Protein AF-A0A7J8VDJ7-F1 (afdb_monomer)

Sequence (82 aa):
MVVDGLYGGLVYDVGRVKWIILWTTDCMVATKIIPTKNHVVWEDIVSILQPYDSSDNLPLSCGGAFSAEAHIHANGDGSLNL

Organism: NCBI:txid34286

Structure (mmCIF, N/CA/C/O backbone):
data_AF-A0A7J8VDJ7-F1
#
_entry.id   AF-A0A7J8VDJ7-F1
#
loop_
_atom_site.group_PDB
_atom_site.id
_atom_site.type_symbol
_atom_site.label_atom_id
_atom_site.label_alt_id
_atom_site.label_comp_id
_atom_site.label_asym_id
_atom_site.label_entity_id
_atom_site.label_seq_id
_atom_site.pdbx_PDB_ins_code
_atom_site.Cartn_x
_atom_site.Cartn_y
_atom_site.Cartn_z
_atom_site.occupancy
_atom_site.B_iso_or_equiv
_atom_site.auth_seq_id
_atom_site.auth_comp_id
_atom_site.auth_asym_id
_atom_site.auth_atom_id
_atom_site.pdbx_PDB_model_num
ATOM 1 N N . MET A 1 1 ? -7.202 6.561 -16.463 1.00 48.56 1 MET A N 1
ATOM 2 C CA . MET A 1 1 ? -5.742 6.370 -16.547 1.00 48.56 1 MET A CA 1
ATOM 3 C C . MET A 1 1 ? -5.512 4.872 -16.589 1.00 48.56 1 MET A C 1
ATOM 5 O O . MET A 1 1 ? -5.978 4.200 -15.680 1.00 48.56 1 MET A O 1
ATOM 9 N N . VAL A 1 2 ? -4.955 4.339 -17.676 1.00 50.91 2 VAL A N 1
ATOM 10 C CA . VAL A 1 2 ? -4.563 2.922 -17.737 1.00 50.91 2 VAL A CA 1
ATOM 11 C C . VAL A 1 2 ? -3.229 2.828 -17.004 1.00 50.91 2 VAL A C 1
ATOM 13 O O . VAL A 1 2 ? -2.308 3.562 -17.349 1.00 50.91 2 VAL A O 1
ATOM 16 N N . VAL A 1 3 ? -3.160 2.022 -15.945 1.00 54.09 3 VAL A N 1
ATOM 17 C CA . VAL A 1 3 ? -1.899 1.735 -15.250 1.00 54.09 3 VAL A CA 1
ATOM 18 C C . VAL A 1 3 ? -1.267 0.558 -15.985 1.00 54.09 3 VAL A C 1
ATOM 20 O O . VAL A 1 3 ? -1.568 -0.597 -15.686 1.00 54.09 3 VAL A O 1
ATOM 23 N N . ASP A 1 4 ? -0.464 0.847 -17.006 1.00 54.28 4 ASP A N 1
ATOM 24 C CA . ASP A 1 4 ? 0.369 -0.175 -17.638 1.00 54.28 4 ASP A CA 1
ATOM 25 C C . ASP A 1 4 ? 1.459 -0.576 -16.632 1.00 54.28 4 ASP A C 1
ATOM 27 O O . ASP A 1 4 ? 2.231 0.269 -16.193 1.00 54.28 4 ASP A O 1
ATOM 31 N N . GLY A 1 5 ? 1.499 -1.852 -16.227 1.00 62.72 5 GLY A N 1
ATOM 32 C CA . GLY A 1 5 ? 2.548 -2.359 -15.328 1.00 62.72 5 GLY A CA 1
ATOM 33 C C . GLY A 1 5 ? 2.167 -2.535 -13.854 1.00 62.72 5 GLY A C 1
ATOM 34 O O . GLY A 1 5 ? 3.046 -2.543 -12.993 1.00 62.72 5 GLY A O 1
ATOM 35 N N . LEU A 1 6 ? 0.883 -2.709 -13.521 1.00 63.91 6 LEU A N 1
ATOM 36 C CA . LEU A 1 6 ? 0.495 -3.077 -12.154 1.00 63.91 6 LEU A CA 1
ATOM 37 C C . LEU A 1 6 ? 1.143 -4.410 -11.743 1.00 63.91 6 LEU A C 1
ATOM 39 O O . LEU A 1 6 ? 0.897 -5.438 -12.372 1.00 63.91 6 LEU A O 1
ATOM 43 N N . TYR A 1 7 ? 1.933 -4.399 -10.670 1.00 74.06 7 TYR A N 1
ATOM 44 C CA . TYR A 1 7 ? 2.580 -5.608 -10.153 1.00 74.06 7 TYR A CA 1
ATOM 45 C C . TYR A 1 7 ? 1.721 -6.303 -9.099 1.00 74.06 7 TYR A C 1
ATOM 47 O O . TYR A 1 7 ? 1.647 -7.530 -9.063 1.00 74.06 7 TYR A O 1
ATOM 55 N N . GLY A 1 8 ? 1.025 -5.532 -8.266 1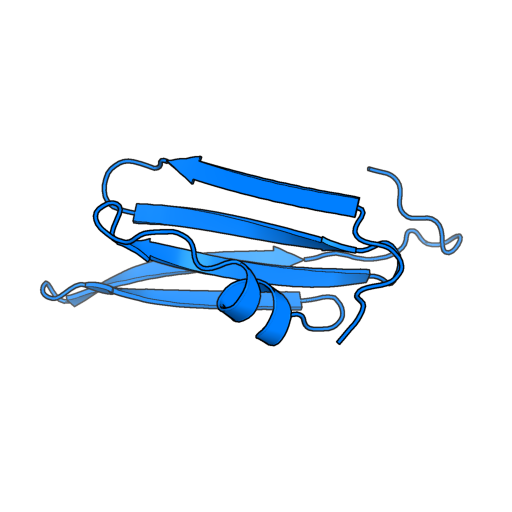.00 87.50 8 GLY A N 1
ATOM 56 C CA . GLY A 1 8 ? 0.134 -6.093 -7.265 1.00 87.50 8 GLY A CA 1
ATOM 57 C C . GLY A 1 8 ? -0.385 -5.060 -6.282 1.00 87.50 8 GLY A C 1
ATOM 58 O O . GLY A 1 8 ? 0.105 -3.935 -6.199 1.00 87.50 8 GLY A O 1
ATOM 59 N N . GLY A 1 9 ? -1.402 -5.467 -5.533 1.00 92.69 9 GLY A N 1
ATOM 60 C CA . GLY A 1 9 ? -1.931 -4.719 -4.406 1.00 92.69 9 GLY A CA 1
ATOM 61 C C . GLY A 1 9 ? -2.309 -5.673 -3.284 1.00 92.69 9 GLY A C 1
ATOM 62 O O . GLY A 1 9 ? -2.837 -6.757 -3.534 1.00 92.69 9 GLY A O 1
ATOM 63 N N . LEU A 1 10 ? -2.033 -5.271 -2.048 1.00 95.50 10 LEU A N 1
ATOM 64 C CA . LEU A 1 10 ? -2.355 -6.027 -0.844 1.00 95.50 10 LEU A CA 1
ATOM 65 C C . LEU A 1 10 ? -3.213 -5.183 0.087 1.00 95.50 10 LEU A C 1
ATOM 67 O O . LEU A 1 10 ? -3.041 -3.969 0.199 1.00 95.50 10 LEU A O 1
ATOM 71 N N . VAL A 1 11 ? -4.129 -5.858 0.776 1.00 96.81 11 VAL A N 1
ATOM 72 C CA . VAL A 1 11 ? -4.948 -5.275 1.835 1.00 96.81 11 VAL A CA 1
ATOM 73 C C . VAL A 1 11 ? -4.730 -6.098 3.095 1.00 96.81 11 VAL A C 1
ATOM 75 O O . VAL A 1 11 ? -5.129 -7.259 3.164 1.00 96.81 11 VAL A O 1
ATOM 78 N N . TYR A 1 12 ? -4.109 -5.485 4.094 1.00 96.06 12 TYR A N 1
ATOM 79 C CA . TYR A 1 12 ? -3.931 -6.048 5.422 1.00 96.06 12 TYR A CA 1
ATOM 80 C C . TYR A 1 12 ? -5.066 -5.582 6.329 1.00 96.06 12 TYR A C 1
ATOM 82 O O . TYR A 1 12 ? -5.265 -4.380 6.518 1.00 96.06 12 TYR A O 1
ATOM 90 N N . ASP A 1 13 ? -5.795 -6.524 6.921 1.00 94.12 13 ASP A N 1
ATOM 91 C CA . ASP A 1 13 ? -6.689 -6.223 8.037 1.00 94.12 13 ASP A CA 1
ATOM 92 C C . ASP A 1 13 ? -5.877 -6.249 9.338 1.00 94.12 13 ASP A C 1
ATOM 94 O O . ASP A 1 13 ? -5.434 -7.304 9.791 1.00 94.12 13 ASP A O 1
ATOM 98 N N . VAL A 1 14 ? -5.651 -5.071 9.920 1.00 91.19 14 VAL A N 1
ATOM 99 C CA . VAL A 1 14 ? -4.918 -4.890 11.185 1.00 91.19 14 VAL A CA 1
ATOM 100 C C . VAL A 1 14 ? -5.880 -4.527 12.327 1.00 91.19 14 VAL A C 1
ATOM 102 O O . VAL A 1 14 ? -5.550 -3.802 13.270 1.00 91.19 14 VAL A O 1
ATOM 105 N N . GLY A 1 15 ? -7.116 -5.026 12.247 1.00 89.31 15 GLY A N 1
ATOM 106 C CA . GLY A 1 15 ? -8.143 -4.916 13.275 1.00 89.31 15 GLY A CA 1
ATOM 107 C C . GLY A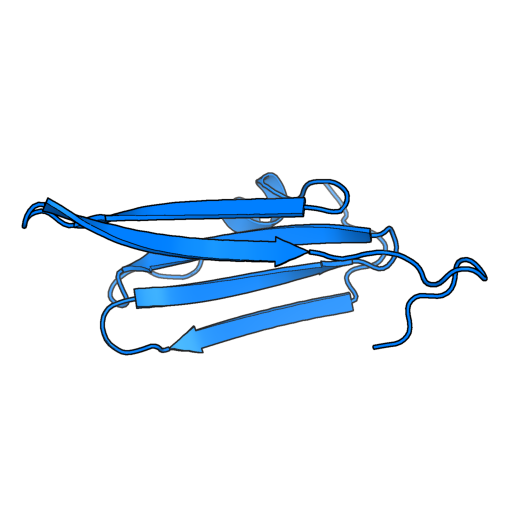 1 15 ? -8.971 -3.641 13.152 1.00 89.31 15 GLY A C 1
ATOM 108 O O . GLY A 1 15 ? -10.123 -3.677 12.723 1.00 89.31 15 GLY A O 1
ATOM 109 N N . ARG A 1 16 ? -8.420 -2.492 13.567 1.00 91.19 16 ARG A N 1
ATOM 110 C CA . ARG A 1 16 ? -9.160 -1.205 13.563 1.00 91.19 16 ARG A CA 1
ATOM 111 C C . ARG A 1 16 ? -9.110 -0.475 12.225 1.00 91.19 16 ARG A C 1
ATOM 113 O O . ARG A 1 16 ? -9.978 0.361 11.952 1.00 91.19 16 ARG A O 1
ATOM 120 N N . VAL A 1 17 ? -8.098 -0.779 11.425 1.00 94.94 17 VAL A N 1
ATOM 121 C CA . VAL A 1 17 ? -7.893 -0.207 10.100 1.00 94.94 17 VAL A CA 1
ATOM 122 C C . VAL A 1 17 ? -7.567 -1.308 9.103 1.00 94.94 17 VAL A C 1
ATOM 124 O O . VAL A 1 17 ? -7.096 -2.385 9.471 1.00 94.94 17 VAL A O 1
ATOM 127 N N . LYS A 1 18 ? -7.801 -1.005 7.832 1.00 96.81 18 LYS A N 1
ATOM 128 C CA . LYS A 1 18 ? -7.194 -1.715 6.714 1.00 96.81 18 LYS A CA 1
ATOM 129 C C . LYS A 1 18 ? -6.000 -0.900 6.253 1.00 96.81 18 LYS A C 1
ATOM 131 O O . LYS A 1 18 ? -6.136 0.306 6.039 1.00 96.81 18 LYS A O 1
ATOM 136 N N . TRP A 1 19 ? -4.864 -1.562 6.097 1.00 97.38 19 TRP A N 1
ATOM 137 C CA . TRP A 1 19 ? -3.690 -0.997 5.451 1.00 97.38 19 TRP A CA 1
ATOM 138 C C . TRP A 1 19 ? -3.603 -1.544 4.030 1.00 97.38 19 TRP A C 1
ATOM 140 O O . TRP A 1 19 ? -3.594 -2.755 3.818 1.00 97.38 19 TRP A O 1
ATOM 150 N N . ILE A 1 20 ? -3.595 -0.642 3.059 1.00 97.69 20 ILE A N 1
ATOM 151 C CA . ILE A 1 20 ? -3.507 -0.945 1.639 1.00 97.69 20 ILE A CA 1
ATOM 152 C C . ILE A 1 20 ? -2.127 -0.532 1.149 1.00 97.69 20 ILE A C 1
ATOM 154 O O . ILE A 1 20 ? -1.684 0.577 1.437 1.00 97.69 20 ILE A O 1
ATOM 158 N N . ILE A 1 21 ? -1.493 -1.401 0.369 1.00 96.56 21 ILE A N 1
ATOM 159 C CA . ILE A 1 21 ? -0.288 -1.093 -0.399 1.00 96.56 21 ILE A CA 1
ATOM 160 C C . ILE A 1 21 ? -0.492 -1.539 -1.848 1.00 96.56 21 ILE A C 1
ATOM 162 O O . ILE A 1 21 ? -1.019 -2.621 -2.103 1.00 96.56 21 ILE A O 1
ATOM 166 N N . LEU A 1 22 ? -0.108 -0.690 -2.794 1.00 95.12 22 LEU A N 1
ATOM 167 C CA . LEU A 1 22 ? -0.212 -0.904 -4.235 1.00 95.12 22 LEU A CA 1
ATOM 168 C C . LEU A 1 22 ? 1.121 -0.534 -4.874 1.00 95.12 22 LEU A C 1
ATOM 170 O O . LEU A 1 22 ? 1.680 0.506 -4.532 1.00 95.12 22 LEU A O 1
ATOM 174 N N . TRP A 1 23 ? 1.617 -1.345 -5.803 1.00 93.56 23 TRP A N 1
ATOM 175 C CA . TRP A 1 23 ? 2.863 -1.047 -6.501 1.00 93.56 23 TRP A CA 1
ATOM 176 C C . TRP A 1 23 ? 2.864 -1.526 -7.954 1.00 93.56 23 TRP A C 1
ATOM 178 O O . TRP A 1 23 ? 2.037 -2.330 -8.399 1.00 93.56 23 TRP A O 1
ATOM 188 N N . THR A 1 24 ? 3.816 -0.989 -8.704 1.00 90.50 24 THR A N 1
ATOM 189 C CA . THR A 1 24 ? 3.927 -1.100 -10.162 1.00 90.50 24 THR A CA 1
ATOM 190 C C . THR A 1 24 ? 5.361 -1.444 -10.577 1.00 90.50 24 THR A C 1
ATOM 192 O O . THR A 1 24 ? 6.295 -1.332 -9.779 1.00 90.50 24 THR A O 1
ATOM 195 N N . THR A 1 25 ? 5.546 -1.864 -11.830 1.00 84.19 25 THR A N 1
ATOM 196 C CA . THR A 1 25 ? 6.861 -2.145 -12.432 1.00 84.19 25 THR A CA 1
ATOM 197 C C . THR A 1 25 ? 7.762 -0.931 -12.583 1.00 84.19 25 THR A C 1
ATOM 199 O O . THR A 1 25 ? 8.972 -1.076 -12.702 1.00 84.19 25 THR A O 1
ATOM 202 N N . ASP A 1 26 ? 7.194 0.263 -12.666 1.00 86.81 26 ASP A N 1
ATOM 203 C CA . ASP A 1 26 ? 7.916 1.508 -12.919 1.00 86.81 26 ASP A CA 1
ATOM 204 C C . ASP A 1 26 ? 8.256 2.240 -11.615 1.00 86.81 26 ASP A C 1
ATOM 206 O O . ASP A 1 26 ? 8.453 3.451 -11.600 1.00 86.81 26 ASP A O 1
ATOM 210 N N . CYS A 1 27 ? 8.375 1.484 -10.517 1.00 89.19 27 CYS A N 1
ATOM 211 C CA . CYS A 1 27 ? 8.694 1.997 -9.186 1.00 89.19 27 CYS A CA 1
ATOM 212 C C . CYS A 1 27 ? 7.681 3.032 -8.673 1.00 89.19 27 CYS A C 1
ATOM 214 O O . CYS A 1 27 ? 8.042 3.890 -7.872 1.00 89.19 27 CYS A O 1
ATOM 216 N N . MET A 1 28 ? 6.414 2.960 -9.090 1.00 92.25 28 MET A N 1
ATOM 217 C CA . MET A 1 28 ? 5.342 3.716 -8.441 1.00 92.25 28 MET A CA 1
ATOM 218 C C . MET A 1 28 ? 4.756 2.891 -7.299 1.00 92.25 28 MET A C 1
ATOM 220 O O . MET A 1 28 ? 4.488 1.694 -7.460 1.00 92.25 28 MET A O 1
ATOM 224 N N . VAL A 1 29 ? 4.510 3.541 -6.166 1.00 95.12 29 VAL A N 1
ATOM 225 C CA . VAL A 1 29 ? 3.913 2.941 -4.973 1.00 95.12 29 VAL A CA 1
ATOM 226 C C . VAL A 1 29 ? 2.837 3.853 -4.3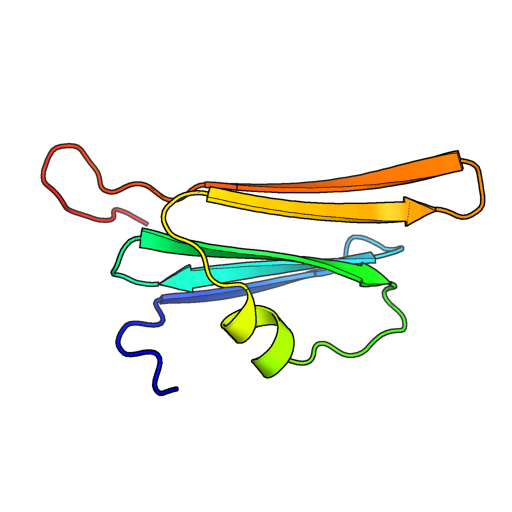93 1.00 95.12 29 VAL A C 1
ATOM 228 O O . VAL A 1 29 ? 2.892 5.075 -4.506 1.00 95.12 29 VAL A O 1
ATOM 231 N N . ALA A 1 30 ? 1.821 3.245 -3.793 1.00 96.75 30 ALA A N 1
ATOM 232 C CA . ALA A 1 30 ? 0.804 3.918 -3.005 1.00 96.75 30 ALA A CA 1
ATOM 233 C C . ALA A 1 30 ? 0.572 3.134 -1.717 1.00 96.75 30 ALA A C 1
ATOM 235 O O . ALA A 1 30 ? 0.437 1.909 -1.742 1.00 96.75 30 ALA A O 1
ATOM 236 N N . THR A 1 31 ? 0.467 3.847 -0.601 1.00 97.56 31 THR A N 1
ATOM 237 C CA . THR A 1 31 ? -0.006 3.299 0.670 1.00 97.56 31 THR A CA 1
ATOM 238 C C . THR A 1 31 ? -1.206 4.097 1.156 1.00 97.56 31 THR A C 1
ATOM 240 O O . THR A 1 31 ? -1.278 5.307 0.947 1.00 97.56 31 THR A O 1
ATOM 243 N N . LYS A 1 32 ? -2.180 3.425 1.771 1.00 97.25 32 LYS A N 1
ATOM 244 C CA . LYS A 1 32 ? -3.345 4.083 2.373 1.00 97.25 32 LYS A CA 1
ATOM 245 C C . LYS A 1 32 ? -3.835 3.331 3.595 1.00 97.25 32 LYS A C 1
ATOM 247 O O . LYS A 1 32 ? -3.856 2.100 3.617 1.00 97.25 32 LYS A O 1
ATOM 252 N N . ILE A 1 33 ? -4.304 4.068 4.587 1.00 97.00 33 ILE A N 1
ATOM 253 C CA . ILE A 1 33 ? -4.921 3.553 5.797 1.00 97.00 33 ILE A CA 1
ATOM 254 C C . ILE A 1 33 ? -6.361 4.037 5.833 1.00 97.00 33 ILE A C 1
ATOM 256 O O . ILE A 1 33 ? -6.647 5.233 5.824 1.00 97.00 33 ILE A O 1
ATOM 260 N N . ILE A 1 34 ? -7.298 3.099 5.920 1.00 95.81 34 ILE A N 1
ATOM 261 C CA . ILE A 1 34 ? -8.717 3.427 6.066 1.00 95.81 34 ILE A CA 1
ATOM 262 C C . ILE A 1 34 ? -9.305 2.711 7.282 1.00 95.81 34 ILE A C 1
ATOM 264 O O . ILE A 1 34 ? -8.869 1.608 7.616 1.00 95.81 34 ILE A O 1
ATOM 268 N N . PRO A 1 35 ? -10.330 3.274 7.942 1.00 94.75 35 PRO A N 1
ATOM 269 C CA . PRO A 1 35 ? -11.086 2.545 8.955 1.00 94.75 35 PRO A CA 1
ATOM 270 C C . PRO A 1 35 ? -11.602 1.206 8.411 1.00 94.75 35 PRO A C 1
ATOM 272 O O . PRO A 1 35 ? -12.106 1.157 7.291 1.00 94.75 35 PRO A O 1
ATOM 275 N N . THR A 1 36 ? -11.567 0.127 9.203 1.00 93.56 36 THR A N 1
ATOM 276 C CA . THR A 1 36 ? -11.990 -1.220 8.746 1.00 93.56 36 THR A CA 1
ATOM 277 C C . THR A 1 36 ? -13.425 -1.262 8.212 1.00 93.56 36 THR A C 1
ATOM 279 O O . THR A 1 36 ? -13.748 -2.057 7.329 1.00 93.56 36 THR A O 1
ATOM 282 N N . LYS A 1 37 ? -14.288 -0.372 8.715 1.00 92.62 37 LYS A N 1
ATOM 283 C CA . LYS A 1 37 ? -15.686 -0.231 8.282 1.00 92.62 37 LYS A CA 1
ATOM 284 C C . LYS A 1 37 ? -15.824 0.322 6.861 1.00 92.62 37 LYS A C 1
ATOM 286 O O . LYS A 1 37 ? -16.867 0.133 6.247 1.00 92.62 37 LYS A O 1
ATOM 291 N N . ASN A 1 38 ? -14.796 0.995 6.351 1.00 93.69 38 ASN A N 1
ATOM 292 C CA . ASN A 1 38 ? -14.811 1.576 5.020 1.00 93.69 38 ASN A CA 1
ATOM 293 C C . ASN A 1 38 ? -14.486 0.503 3.972 1.00 93.69 38 ASN A C 1
ATOM 295 O O . ASN A 1 38 ? -13.714 -0.440 4.206 1.00 93.69 38 ASN A O 1
ATOM 299 N N . HIS A 1 39 ? -15.092 0.657 2.798 1.00 93.25 39 HIS A N 1
ATOM 300 C CA . HIS A 1 39 ? -14.769 -0.142 1.624 1.00 93.25 39 HIS A CA 1
ATOM 301 C C . HIS A 1 39 ? -13.496 0.392 0.963 1.00 93.25 39 HIS A C 1
ATOM 303 O O . HIS A 1 39 ? -13.224 1.591 1.005 1.00 93.25 39 HIS A O 1
ATOM 309 N N . VAL A 1 40 ? -12.718 -0.508 0.363 1.00 94.06 40 VAL A N 1
ATOM 310 C CA . VAL A 1 40 ? -11.567 -0.121 -0.458 1.00 94.06 40 VAL A CA 1
ATOM 311 C C . VAL A 1 40 ? -12.102 0.349 -1.809 1.00 94.06 40 VAL A C 1
ATOM 313 O O . VAL A 1 40 ? -12.791 -0.409 -2.488 1.00 94.06 40 VAL A O 1
ATOM 316 N N . VAL A 1 41 ? -11.791 1.592 -2.173 1.00 94.25 41 VAL A N 1
ATOM 317 C CA . VAL A 1 41 ? -12.075 2.176 -3.490 1.00 94.25 41 VAL A CA 1
ATOM 318 C C . VAL A 1 41 ? -10.745 2.243 -4.229 1.00 94.25 41 VAL A C 1
ATOM 320 O O . VAL A 1 41 ? -9.892 3.058 -3.887 1.00 94.25 41 VAL A O 1
ATOM 323 N N . TRP A 1 42 ? -10.519 1.332 -5.174 1.00 91.19 42 TRP A N 1
ATOM 324 C CA . TRP A 1 42 ? -9.208 1.173 -5.812 1.00 91.19 42 TRP A CA 1
ATOM 325 C C . TRP A 1 42 ? -8.814 2.381 -6.654 1.00 91.19 42 TRP A C 1
ATOM 327 O O . TRP A 1 42 ? -7.638 2.718 -6.713 1.00 91.19 42 TRP A O 1
ATOM 337 N N . GLU A 1 43 ? -9.783 3.076 -7.237 1.00 91.56 43 GLU A N 1
ATOM 338 C CA . GLU A 1 43 ? -9.576 4.311 -7.988 1.00 91.56 43 GLU A CA 1
ATOM 339 C C . GLU A 1 43 ? -8.927 5.394 -7.107 1.00 91.56 43 GLU A C 1
ATOM 341 O O . GLU A 1 43 ? -7.996 6.079 -7.539 1.00 91.56 43 GLU A O 1
ATOM 346 N N . ASP A 1 44 ? -9.333 5.481 -5.836 1.00 92.38 44 ASP A N 1
ATOM 347 C CA . ASP A 1 44 ? -8.743 6.401 -4.861 1.00 92.38 44 ASP A CA 1
ATOM 348 C C . ASP A 1 44 ? -7.315 5.997 -4.467 1.00 92.38 44 ASP A C 1
ATOM 350 O O . ASP A 1 44 ? -6.536 6.852 -4.063 1.00 92.38 44 ASP A O 1
ATOM 354 N N . ILE A 1 45 ? -6.966 4.708 -4.546 1.00 93.69 45 ILE A N 1
ATOM 355 C CA . ILE A 1 45 ? -5.602 4.223 -4.274 1.00 93.69 45 ILE A CA 1
ATOM 356 C C . ILE A 1 45 ? -4.701 4.471 -5.486 1.00 93.69 45 ILE A C 1
ATOM 358 O O . ILE A 1 45 ? -3.585 4.960 -5.35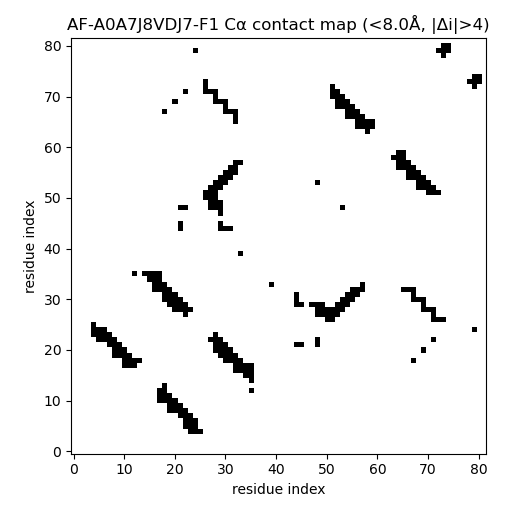5 1.00 93.69 45 ILE A O 1
ATOM 362 N N . VAL A 1 46 ? -5.197 4.172 -6.685 1.00 92.50 46 VAL A N 1
ATOM 363 C CA . VAL A 1 46 ? -4.471 4.379 -7.944 1.00 92.50 46 VAL A CA 1
ATOM 364 C C . VAL A 1 46 ? -4.180 5.863 -8.172 1.00 92.50 46 VAL A C 1
ATOM 366 O O . VAL A 1 46 ? -3.107 6.210 -8.656 1.00 92.50 46 VAL A O 1
ATOM 369 N N . SER A 1 47 ? -5.108 6.750 -7.802 1.00 92.88 47 SER A N 1
ATOM 370 C CA . SER A 1 47 ? -4.929 8.202 -7.956 1.00 92.88 47 SER A CA 1
ATOM 371 C C . SER A 1 47 ? -3.840 8.808 -7.065 1.00 92.88 47 SER A C 1
ATOM 373 O O . SER A 1 47 ? -3.411 9.928 -7.338 1.00 92.88 47 SER A O 1
ATOM 375 N N . ILE A 1 48 ? -3.375 8.085 -6.041 1.00 94.69 48 ILE A N 1
ATOM 376 C CA . ILE A 1 48 ? -2.302 8.528 -5.140 1.00 94.69 48 ILE A CA 1
ATOM 377 C C . ILE A 1 48 ? -0.975 7.793 -5.376 1.00 94.69 48 ILE A C 1
ATOM 379 O O . ILE A 1 48 ? -0.075 7.906 -4.547 1.00 94.69 48 ILE A O 1
ATOM 383 N N . LEU A 1 49 ? -0.838 7.039 -6.475 1.00 93.50 49 LEU A N 1
ATOM 384 C CA . LEU A 1 49 ? 0.444 6.451 -6.871 1.00 93.50 49 LEU A CA 1
ATOM 385 C C . LEU A 1 49 ? 1.498 7.546 -7.041 1.00 93.50 49 LEU A C 1
ATOM 387 O O . LEU A 1 49 ? 1.288 8.523 -7.762 1.00 93.50 49 LEU A O 1
ATOM 391 N N . GLN A 1 50 ? 2.641 7.359 -6.389 1.00 93.44 50 GLN A N 1
ATOM 392 C CA . GLN A 1 50 ? 3.774 8.275 -6.438 1.00 93.44 50 GLN A CA 1
ATOM 393 C C . GLN A 1 50 ? 5.063 7.505 -6.741 1.00 93.44 50 GLN A C 1
ATOM 395 O O . GLN A 1 50 ? 5.155 6.322 -6.406 1.00 93.44 50 GLN A O 1
ATOM 400 N N . PRO A 1 51 ? 6.055 8.141 -7.385 1.00 92.88 51 PRO A N 1
ATOM 401 C CA . PRO A 1 51 ? 7.348 7.512 -7.609 1.00 92.88 51 PRO A CA 1
ATOM 402 C C . PRO A 1 51 ? 8.062 7.248 -6.283 1.00 92.88 51 PRO A C 1
ATOM 404 O O . PRO A 1 51 ? 8.226 8.166 -5.482 1.00 92.88 51 PRO A O 1
ATOM 407 N N . TYR A 1 52 ? 8.548 6.020 -6.126 1.00 91.94 52 TYR A N 1
ATOM 408 C CA . TYR A 1 52 ? 9.440 5.514 -5.079 1.00 91.94 52 TYR A CA 1
ATOM 409 C C . TYR A 1 52 ? 8.877 5.464 -3.665 1.00 91.94 52 TYR A C 1
ATOM 411 O O . TYR A 1 52 ? 9.010 4.439 -3.006 1.00 91.94 52 TYR A O 1
ATOM 419 N N . ASP A 1 53 ? 8.228 6.526 -3.208 1.00 94.88 53 ASP A N 1
ATOM 420 C CA . ASP A 1 53 ? 7.832 6.698 -1.820 1.00 94.88 53 ASP A CA 1
ATOM 421 C C . ASP A 1 53 ? 6.363 7.106 -1.731 1.00 94.88 53 ASP A C 1
ATOM 423 O O . ASP A 1 53 ? 5.877 7.958 -2.476 1.00 94.88 53 ASP A O 1
ATOM 427 N N . SER A 1 54 ? 5.644 6.518 -0.781 1.00 96.94 54 SER A N 1
ATOM 428 C CA . SER A 1 54 ? 4.280 6.911 -0.445 1.00 96.94 54 SER A CA 1
ATOM 429 C C . SER A 1 54 ? 4.077 6.810 1.057 1.00 96.94 54 SER A C 1
ATOM 431 O O . SER A 1 54 ? 4.548 5.871 1.701 1.00 96.94 54 SER A O 1
ATOM 433 N N . SER A 1 55 ? 3.358 7.774 1.623 1.00 97.12 55 SER A N 1
ATOM 434 C CA . SER A 1 55 ? 2.981 7.763 3.033 1.00 97.12 55 SER A CA 1
ATOM 435 C C . SER A 1 55 ? 1.518 8.137 3.202 1.00 97.12 55 SER A C 1
ATOM 437 O O . SER A 1 55 ? 0.966 8.913 2.421 1.00 97.12 55 SER A O 1
ATOM 439 N N . ASP A 1 56 ? 0.899 7.590 4.242 1.00 97.12 56 ASP A N 1
ATOM 440 C CA . ASP A 1 56 ? -0.442 7.976 4.655 1.00 97.12 56 ASP A CA 1
ATOM 441 C C . ASP A 1 56 ? -0.552 8.013 6.177 1.00 97.12 56 ASP A C 1
ATOM 443 O O . ASP A 1 56 ? 0.113 7.265 6.897 1.00 97.12 56 ASP A O 1
ATOM 447 N N . ASN A 1 57 ? -1.412 8.905 6.661 1.00 95.38 57 ASN A N 1
ATOM 448 C CA . ASN A 1 57 ? -1.642 9.126 8.078 1.00 95.38 57 ASN A CA 1
ATOM 449 C C . ASN A 1 57 ? -3.140 9.220 8.355 1.00 95.38 57 ASN A C 1
ATOM 451 O O . ASN A 1 57 ? -3.814 10.153 7.916 1.00 95.38 57 ASN A O 1
ATOM 455 N N . LEU A 1 58 ? -3.650 8.290 9.164 1.00 94.31 58 LEU A N 1
ATOM 456 C CA . LEU A 1 58 ? -5.036 8.292 9.616 1.00 94.31 58 LEU A CA 1
ATOM 457 C C . LE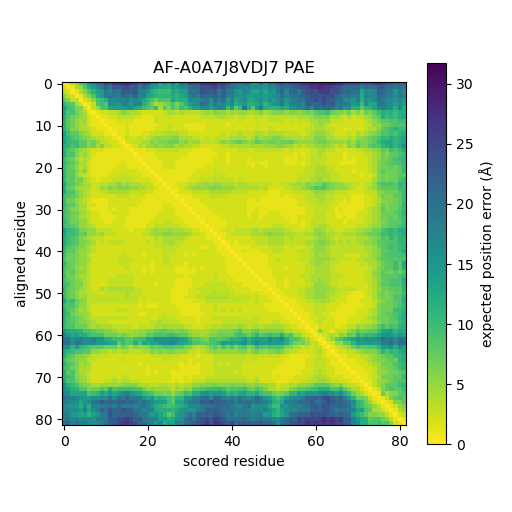U A 1 58 ? -5.110 8.745 11.084 1.00 94.31 58 LEU A C 1
ATOM 459 O O . LEU A 1 58 ? -4.819 7.946 11.985 1.00 94.31 58 LEU A O 1
ATOM 463 N N . PRO A 1 59 ? -5.511 10.001 11.357 1.00 92.38 59 PRO A N 1
ATOM 464 C CA . PRO A 1 59 ? -5.657 10.491 12.720 1.00 92.38 59 PRO A CA 1
ATOM 465 C C . PRO A 1 59 ? -6.818 9.803 13.447 1.00 92.38 59 PRO A C 1
ATOM 467 O O . PRO A 1 59 ? -7.866 9.496 12.876 1.00 92.38 59 PRO A O 1
ATOM 470 N N . LEU A 1 60 ? -6.638 9.595 14.747 1.00 85.50 60 LEU A N 1
ATOM 471 C CA . LEU A 1 60 ? -7.624 9.040 15.664 1.00 85.50 60 LEU A CA 1
ATOM 472 C C . LEU A 1 60 ? -8.223 10.152 16.515 1.00 85.50 60 LEU A C 1
ATOM 474 O O . LEU A 1 60 ? -7.524 11.034 17.011 1.00 85.50 60 LEU A O 1
ATOM 478 N N . SER A 1 61 ? -9.524 10.053 16.775 1.00 81.81 61 SER A N 1
ATOM 479 C CA . SER A 1 61 ? -10.265 11.013 17.600 1.00 81.81 61 SER A CA 1
ATOM 480 C C . SER A 1 61 ? -9.723 11.158 19.029 1.00 81.81 61 SER A C 1
ATOM 482 O O . SER A 1 61 ? -9.959 12.178 19.667 1.00 81.81 61 SER A O 1
ATOM 484 N N . CYS A 1 62 ? -8.977 10.170 19.533 1.00 81.38 62 CYS A N 1
ATOM 485 C CA . CYS A 1 62 ? -8.356 10.179 20.858 1.00 81.38 62 CYS A CA 1
ATOM 486 C C . CYS A 1 62 ? -6.924 10.751 20.891 1.00 81.38 62 CYS A C 1
ATOM 488 O O . CYS A 1 62 ? -6.218 10.535 21.872 1.00 81.38 62 CYS A O 1
ATOM 490 N N . GLY A 1 63 ? -6.472 11.439 19.836 1.00 78.75 63 GLY A N 1
ATOM 491 C CA . GLY A 1 63 ? -5.161 12.105 19.809 1.00 78.75 63 GLY A CA 1
ATOM 492 C C . GLY A 1 63 ? -3.974 11.222 19.400 1.00 78.75 63 GLY A C 1
ATOM 493 O O . GLY A 1 63 ?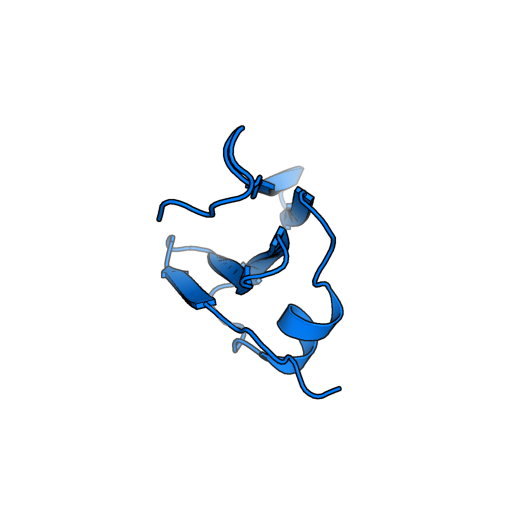 -2.834 11.606 19.632 1.00 78.75 63 GLY A O 1
ATOM 494 N N . GLY A 1 64 ? -4.225 10.054 18.799 1.00 86.62 64 GLY A N 1
ATOM 495 C CA . GLY A 1 64 ? -3.200 9.216 18.156 1.00 86.62 64 GLY A CA 1
ATOM 496 C C . GLY A 1 64 ? -3.340 9.213 16.632 1.00 86.62 64 GLY A C 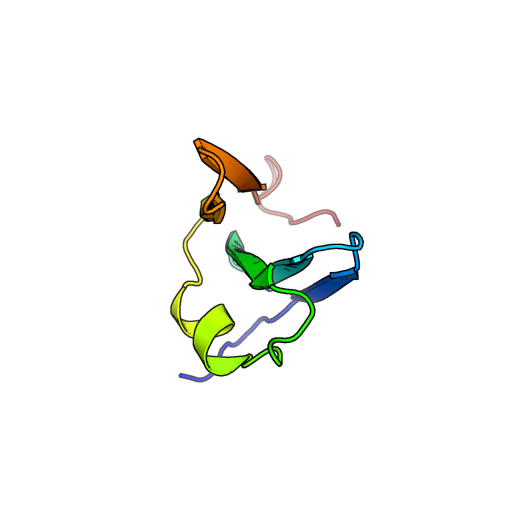1
ATOM 497 O O . GLY A 1 64 ? -4.262 9.825 16.100 1.00 86.62 64 GLY A O 1
ATOM 498 N N . ALA A 1 65 ? -2.474 8.494 15.922 1.00 91.75 65 ALA A N 1
ATOM 499 C CA . ALA A 1 65 ? -2.615 8.261 14.486 1.00 91.75 65 ALA A CA 1
ATOM 500 C C . ALA A 1 65 ? -2.072 6.881 14.110 1.00 91.75 65 ALA A C 1
ATOM 502 O O . ALA A 1 65 ? -1.162 6.366 14.762 1.00 91.75 65 ALA A O 1
ATOM 503 N N . PHE A 1 66 ? -2.632 6.295 13.056 1.00 93.75 66 PHE A N 1
ATOM 504 C CA . PHE A 1 66 ? -1.954 5.241 12.314 1.00 93.75 66 PHE A CA 1
ATOM 505 C C . PHE A 1 66 ? -1.129 5.894 11.210 1.00 93.75 66 PHE A C 1
ATOM 507 O O . PHE A 1 66 ? -1.632 6.788 10.533 1.00 93.75 66 PHE A O 1
ATOM 514 N N . SER A 1 67 ? 0.107 5.436 11.043 1.00 95.25 67 SER A N 1
ATOM 515 C CA . SER A 1 67 ? 1.002 5.852 9.965 1.00 95.25 67 SER A CA 1
ATOM 516 C C . SER A 1 67 ? 1.438 4.622 9.182 1.00 95.25 67 SER A C 1
ATOM 518 O O . SER A 1 67 ? 1.591 3.541 9.759 1.00 95.25 67 SER A O 1
ATOM 520 N N . ALA A 1 68 ? 1.599 4.787 7.876 1.00 95.94 68 ALA A N 1
ATOM 521 C CA . ALA A 1 68 ? 2.115 3.774 6.981 1.00 95.94 68 ALA A CA 1
ATOM 522 C C . ALA A 1 68 ? 3.012 4.448 5.954 1.00 95.94 68 ALA A C 1
ATOM 524 O O . ALA A 1 68 ? 2.646 5.465 5.367 1.00 95.94 68 ALA A O 1
ATOM 525 N N . GLU A 1 69 ? 4.158 3.829 5.717 1.00 96.94 69 GLU A N 1
ATOM 526 C CA . GLU A 1 69 ? 5.140 4.243 4.726 1.00 96.94 69 GLU A CA 1
ATOM 527 C C . GLU A 1 69 ? 5.403 3.050 3.810 1.00 96.94 69 GLU A C 1
ATOM 529 O O . GLU A 1 69 ? 5.439 1.898 4.255 1.00 96.94 69 GLU A O 1
ATOM 534 N N . ALA A 1 70 ? 5.521 3.321 2.519 1.00 95.31 70 ALA A N 1
ATOM 535 C CA . ALA A 1 70 ? 5.833 2.330 1.511 1.00 95.31 70 ALA A CA 1
ATOM 536 C C . ALA A 1 70 ? 6.912 2.883 0.587 1.00 95.31 70 ALA A C 1
ATOM 538 O O . ALA A 1 70 ? 6.789 3.997 0.080 1.00 95.31 70 ALA A O 1
ATOM 539 N N . HIS A 1 71 ? 7.941 2.068 0.373 1.00 94.25 71 HIS A N 1
ATOM 540 C CA . HIS A 1 71 ? 9.112 2.406 -0.422 1.00 94.25 71 HIS A CA 1
ATOM 541 C C . HIS A 1 71 ? 9.331 1.319 -1.469 1.00 94.25 71 HIS A C 1
ATOM 543 O O . HIS A 1 71 ? 9.305 0.129 -1.145 1.00 94.25 71 HIS A O 1
ATOM 549 N N . ILE A 1 72 ? 9.559 1.720 -2.713 1.00 89.75 72 ILE A N 1
ATOM 550 C CA . ILE A 1 72 ? 9.941 0.837 -3.809 1.00 89.75 72 ILE A CA 1
ATOM 551 C C . ILE A 1 72 ? 11.103 1.467 -4.570 1.00 89.75 72 ILE A C 1
ATOM 553 O O . ILE A 1 72 ? 11.044 2.609 -5.018 1.00 89.75 72 ILE A O 1
ATOM 557 N N . HIS A 1 73 ? 12.176 0.709 -4.745 1.00 83.69 73 HIS A N 1
ATOM 558 C CA . HIS A 1 73 ? 13.319 1.141 -5.534 1.00 83.69 73 HIS A CA 1
ATOM 559 C C . HIS A 1 73 ? 13.748 0.009 -6.451 1.00 83.69 73 HIS A C 1
ATOM 561 O O . HIS A 1 73 ? 13.703 -1.162 -6.071 1.00 83.69 73 HIS A O 1
ATOM 567 N N . ALA A 1 74 ? 14.193 0.370 -7.652 1.00 77.44 74 ALA A N 1
ATOM 568 C CA . ALA A 1 74 ? 14.926 -0.557 -8.491 1.00 77.44 74 ALA A CA 1
ATOM 569 C C . ALA A 1 74 ? 16.247 -0.932 -7.806 1.00 77.44 74 ALA A C 1
ATOM 571 O O . ALA A 1 74 ? 16.899 -0.108 -7.158 1.00 77.44 74 ALA A O 1
ATOM 572 N N . ASN A 1 75 ? 16.661 -2.179 -7.981 1.00 67.38 75 ASN A N 1
ATOM 573 C CA . ASN A 1 75 ? 17.999 -2.631 -7.642 1.00 67.38 75 ASN A CA 1
ATOM 574 C C . ASN A 1 75 ? 19.044 -1.865 -8.469 1.00 67.38 75 ASN A C 1
ATOM 576 O O . ASN A 1 75 ? 18.733 -1.242 -9.484 1.00 67.38 75 ASN A O 1
ATOM 580 N N . GLY A 1 76 ? 20.315 -1.944 -8.066 1.00 58.81 76 GLY A N 1
ATOM 581 C CA . GLY A 1 76 ? 21.418 -1.241 -8.739 1.00 58.81 76 GLY A CA 1
ATOM 582 C C . GLY A 1 76 ? 21.633 -1.607 -10.218 1.00 58.81 76 GLY A C 1
ATOM 583 O O . GLY A 1 76 ? 22.340 -0.888 -10.917 1.00 58.81 76 GLY A O 1
ATOM 584 N N . ASP A 1 77 ? 21.026 -2.691 -10.704 1.00 69.19 77 ASP A N 1
ATOM 585 C CA . ASP A 1 77 ? 21.005 -3.110 -12.112 1.00 69.19 77 ASP A CA 1
ATOM 586 C C . ASP A 1 77 ? 19.742 -2.651 -12.875 1.00 69.19 77 ASP A C 1
ATOM 588 O O . ASP A 1 77 ? 19.567 -2.988 -14.045 1.00 69.19 77 ASP A O 1
ATOM 592 N N . GLY A 1 78 ? 18.862 -1.883 -12.227 1.00 59.12 78 GLY A N 1
ATOM 593 C CA . GLY A 1 78 ? 17.582 -1.431 -12.772 1.00 59.12 78 GLY A CA 1
ATOM 594 C C . GLY A 1 78 ? 16.453 -2.463 -12.683 1.00 59.12 78 GLY A C 1
ATOM 595 O O . GLY A 1 78 ? 15.341 -2.163 -13.111 1.00 59.12 78 GLY A O 1
ATOM 596 N N . SER A 1 79 ? 16.698 -3.660 -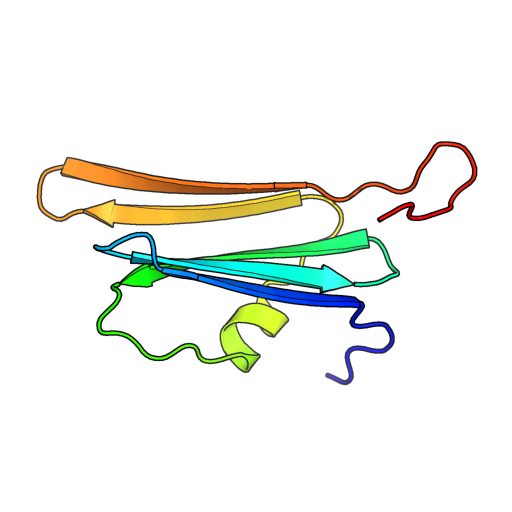12.136 1.00 64.50 79 SER A N 1
ATOM 597 C CA . SER A 1 79 ? 15.659 -4.675 -11.932 1.00 64.50 79 SER A CA 1
ATOM 598 C C . SER A 1 79 ? 14.843 -4.411 -10.666 1.00 64.50 79 SER A C 1
ATOM 600 O O . SER A 1 79 ? 15.365 -3.931 -9.664 1.00 64.50 79 SER A O 1
ATOM 602 N N . LEU A 1 80 ? 13.564 -4.778 -10.667 1.00 57.41 80 LEU A N 1
ATOM 603 C CA . LEU A 1 80 ? 12.787 -4.937 -9.438 1.00 57.41 80 LEU A CA 1
ATOM 604 C C . LEU A 1 80 ? 12.856 -6.416 -9.042 1.00 57.41 80 LEU A C 1
ATOM 606 O O . LEU A 1 80 ? 12.232 -7.244 -9.699 1.00 57.41 80 LEU A O 1
ATOM 610 N N . ASN A 1 81 ? 13.623 -6.765 -8.004 1.00 48.97 81 ASN A N 1
ATOM 611 C CA . ASN A 1 81 ? 13.499 -8.096 -7.399 1.00 48.97 81 ASN A CA 1
ATOM 612 C C . ASN A 1 81 ? 12.425 -8.007 -6.317 1.00 48.97 81 ASN A C 1
ATOM 614 O O . ASN A 1 81 ? 12.595 -7.266 -5.350 1.00 48.97 81 ASN A O 1
ATOM 618 N N . LEU A 1 82 ? 11.325 -8.726 -6.545 1.00 49.41 82 LEU A N 1
ATOM 619 C CA . LEU A 1 82 ? 10.254 -8.956 -5.575 1.00 49.41 82 LEU A CA 1
ATOM 620 C C . LEU A 1 82 ? 10.701 -9.894 -4.454 1.00 49.41 82 LEU A C 1
ATOM 622 O O . LEU A 1 82 ? 11.361 -10.909 -4.775 1.00 49.41 82 LEU A O 1
#

Solvent-accessible surface area (backbone atoms only — not comparable to full-atom values): 4949 Å² total; per-residue (Å²): 134,85,74,85,51,72,70,52,71,49,75,44,81,71,76,70,31,30,43,36,42,37,39,34,73,82,30,32,20,21,34,44,62,44,53,52,90,57,80,89,56,65,69,68,48,63,74,54,52,28,74,30,50,22,66,31,74,39,78,41,97,88,79,50,66,52,75,49,77,40,78,43,70,59,42,100,84,69,46,76,84,129

pLDDT: mean 86.41, std 14.04, range [48.56, 97.69]

Secondary structure (DSSP, 8-state):
---TTEEEEEEEE-SSEEEEEEEETTSEEEEEEEETTSPP-HHHHHTT-EESEEEEEEE-TTS-EEEEEEE----TTS----

Nearest PDB structures (foldseek):
  6cc7-assembly1_A  TM=7.063E-01  e=2.527E+00  Thermothielavioides terrestris NRRL 8126
  6zu5-assembly1_SGG  TM=6.620E-01  e=3.925E+00  Paranosema locustae
  4k3j-assembly1_B  TM=3.647E-01  e=1.380E+00  Homo sapiens
  6wvz-assembly1_M  TM=3.625E-01  e=2.670E+00  Homo sapiens
  2r9y-assembly1_A  TM=3.277E-01  e=1.919E+00  Mus musculus

Foldseek 3Di:
DDQPFWPDKDWDDPPQWIWIWTDGQQQWIFIEIDGPPDDDDVVVRVVQTDHFKYKYWADDPVGRIDIDIDGFDADPVRGGDD

Mean predicted aligned error: 6.14 Å

Radius of gyration: 13.65 Å; Cα contac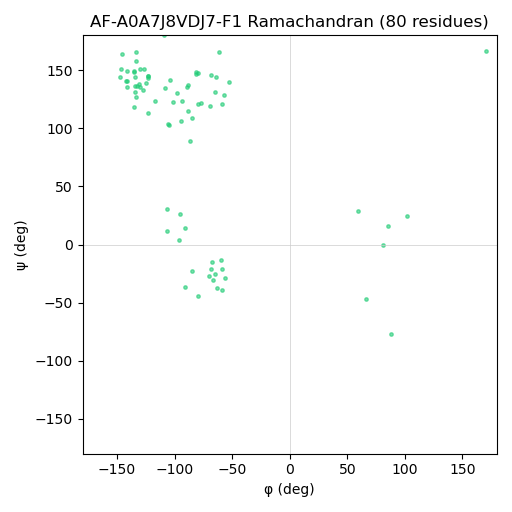ts (8 Å, |Δi|>4): 153; chains: 1; bounding box: 37×21×39 Å